Protein AF-A0A356TKV8-F1 (afdb_monomer_lite)

Foldseek 3Di:
DQPDQDDLVVLVVLVVVLVVVVVVVVVCVVPDPDCVVVVCVVVSVVVSVVSVVVSVVNQVCCCVPVVDNHPVVVVVQCVQCVPPVVSNVVVVVVVVCCVVPPVVVVVVVVVVVVVVVVVVPDD

Radius of gyration: 18.56 Å; chains: 1; bounding box: 37×34×57 Å

Sequence (123 aa):
MMIVPLPTWLLDVLIAANLSISLLLLLTALFVRRPLSFGAFPTILLVTTLFRLGLNVSSTRLILLQADAGTVIAAFGEFVVRGNYVVGAVIFVLLTVIQLVVIARGAERVAEVGARFTLDAMP

Structure (mmCIF, N/CA/C/O backbone):
data_AF-A0A356TKV8-F1
#
_entry.id   AF-A0A356TKV8-F1
#
loop_
_atom_site.group_PDB
_atom_site.id
_atom_site.type_symbol
_atom_site.label_atom_id
_atom_site.label_alt_id
_atom_site.label_comp_id
_atom_site.label_asym_id
_atom_site.label_entity_id
_atom_site.label_seq_id
_atom_site.pdbx_PDB_ins_code
_atom_site.Cartn_x
_atom_site.Cartn_y
_atom_site.Cartn_z
_atom_site.occupancy
_atom_site.B_iso_or_equiv
_atom_site.auth_seq_id
_atom_site.auth_comp_id
_atom_site.auth_asym_id
_atom_site.auth_atom_id
_atom_site.pdbx_PDB_model_num
ATOM 1 N N . MET A 1 1 ? 3.628 -17.644 0.968 1.00 51.50 1 MET A N 1
ATOM 2 C CA . MET A 1 1 ? 4.037 -17.704 -0.454 1.00 51.50 1 MET A CA 1
ATOM 3 C C . MET A 1 1 ? 5.542 -17.459 -0.582 1.00 51.50 1 MET A C 1
ATOM 5 O O . MET A 1 1 ? 5.970 -16.527 -1.238 1.00 51.50 1 MET A O 1
ATOM 9 N N . MET A 1 2 ? 6.359 -18.271 0.100 1.00 43.44 2 MET A N 1
ATOM 10 C CA . MET A 1 2 ? 7.82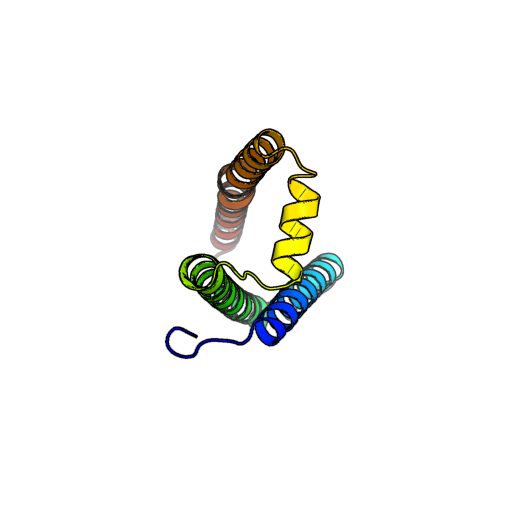1 -18.085 0.163 1.00 43.44 2 MET A CA 1
ATOM 11 C C . MET A 1 2 ? 8.585 -19.101 -0.708 1.00 43.44 2 MET A C 1
ATOM 13 O O . MET A 1 2 ? 9.787 -18.969 -0.890 1.00 43.44 2 MET A O 1
ATOM 17 N N . ILE A 1 3 ? 7.882 -20.108 -1.250 1.00 49.12 3 ILE A N 1
ATOM 18 C CA . ILE A 1 3 ? 8.465 -21.280 -1.933 1.00 49.12 3 ILE A CA 1
ATOM 19 C C . ILE A 1 3 ? 7.853 -21.513 -3.327 1.00 49.12 3 ILE A C 1
ATOM 21 O O . ILE A 1 3 ? 8.536 -22.013 -4.214 1.00 49.12 3 ILE A O 1
ATOM 25 N N . VAL A 1 4 ? 6.597 -21.114 -3.566 1.00 58.06 4 VAL A N 1
ATOM 26 C CA . VAL A 1 4 ? 5.923 -21.345 -4.855 1.00 58.06 4 VAL A CA 1
ATOM 27 C C . VAL A 1 4 ? 5.989 -20.071 -5.704 1.00 58.06 4 VAL A C 1
ATOM 29 O O . VAL A 1 4 ? 5.522 -19.032 -5.227 1.00 58.06 4 VAL A O 1
ATOM 32 N N . PRO A 1 5 ? 6.558 -20.110 -6.926 1.00 63.66 5 PRO A N 1
ATOM 33 C CA . PRO A 1 5 ? 6.474 -18.993 -7.857 1.00 63.66 5 PRO A CA 1
ATOM 34 C C . PRO A 1 5 ? 5.000 -18.748 -8.177 1.00 63.66 5 PRO A C 1
ATOM 36 O O . PRO A 1 5 ? 4.334 -19.591 -8.775 1.00 63.66 5 PRO A O 1
ATOM 39 N N . LEU A 1 6 ? 4.476 -17.612 -7.722 1.00 67.88 6 LEU A N 1
ATOM 40 C CA . LEU A 1 6 ? 3.147 -17.188 -8.125 1.00 67.88 6 LEU A CA 1
ATOM 41 C C . LEU A 1 6 ? 3.204 -16.709 -9.566 1.00 67.88 6 LEU A C 1
ATOM 43 O O . LEU A 1 6 ? 4.093 -15.922 -9.895 1.00 67.88 6 LEU A O 1
ATOM 47 N N . PRO A 1 7 ? 2.256 -17.131 -10.407 1.00 78.38 7 PRO A N 1
ATOM 48 C CA . PRO A 1 7 ? 2.122 -16.533 -11.714 1.00 78.38 7 PRO A CA 1
ATOM 49 C C . PRO A 1 7 ? 1.665 -15.075 -11.563 1.00 78.38 7 PRO A C 1
ATOM 51 O O . PRO A 1 7 ? 0.893 -14.733 -10.662 1.00 78.38 7 PRO A O 1
ATOM 54 N N . THR A 1 8 ? 2.137 -14.215 -12.458 1.00 80.00 8 THR A N 1
ATOM 55 C CA . THR A 1 8 ? 1.918 -12.760 -12.418 1.00 80.00 8 THR A CA 1
ATOM 56 C C . THR A 1 8 ? 0.440 -12.374 -12.481 1.00 80.00 8 THR A C 1
ATOM 58 O O . THR A 1 8 ? 0.013 -11.483 -11.751 1.00 80.00 8 THR A O 1
ATOM 61 N N . TRP A 1 9 ? -0.380 -13.126 -13.225 1.00 83.06 9 TRP A N 1
ATOM 62 C CA . TRP A 1 9 ? -1.836 -12.927 -13.265 1.00 83.06 9 TRP A CA 1
ATOM 63 C C . TRP A 1 9 ? -2.506 -13.111 -11.895 1.00 83.06 9 TRP A C 1
ATOM 65 O O . TRP A 1 9 ? -3.441 -12.390 -11.552 1.00 83.06 9 TRP A O 1
ATOM 75 N N . LEU A 1 10 ? -2.031 -14.067 -11.089 1.00 85.81 10 LEU A N 1
ATOM 76 C CA . LEU A 1 10 ? -2.600 -14.333 -9.771 1.00 85.81 10 LEU A CA 1
ATOM 77 C C . LEU A 1 10 ? -2.216 -13.218 -8.797 1.00 85.81 10 LEU A C 1
ATOM 79 O O . LEU A 1 10 ? -3.042 -12.803 -7.985 1.00 85.81 10 LEU A O 1
ATOM 83 N N . LEU A 1 11 ? -0.991 -12.698 -8.908 1.00 86.56 11 LEU A N 1
ATOM 84 C CA . LEU A 1 11 ? -0.541 -11.540 -8.142 1.00 86.56 11 LEU A CA 1
ATOM 85 C C . LEU A 1 11 ? -1.396 -10.302 -8.441 1.00 86.56 11 LEU A C 1
ATOM 87 O O . LEU A 1 11 ? -1.839 -9.647 -7.498 1.00 86.56 11 LEU A O 1
ATOM 91 N N . ASP A 1 12 ? -1.685 -10.021 -9.712 1.00 89.31 12 ASP A N 1
ATOM 92 C CA . ASP A 1 12 ? -2.539 -8.894 -10.110 1.00 89.31 12 ASP A CA 1
ATOM 93 C C . ASP A 1 12 ? -3.943 -9.000 -9.482 1.00 89.31 12 ASP A C 1
ATOM 95 O O . ASP A 1 12 ? -4.439 -8.041 -8.882 1.00 89.31 12 ASP A O 1
ATOM 99 N N . VAL A 1 13 ? -4.558 -10.190 -9.529 1.00 90.75 13 VAL A N 1
ATOM 100 C CA . VAL A 1 13 ? -5.866 -10.453 -8.899 1.00 90.75 13 VAL A CA 1
ATOM 101 C C . VAL A 1 13 ? -5.804 -10.265 -7.381 1.00 90.75 13 VAL A C 1
ATOM 103 O O . VAL A 1 13 ? -6.690 -9.643 -6.793 1.00 90.75 13 VAL A O 1
ATOM 106 N N . LEU A 1 14 ? -4.756 -10.772 -6.731 1.00 90.00 14 LEU A N 1
ATOM 107 C CA . LEU A 1 14 ? -4.581 -10.659 -5.284 1.00 90.00 14 LEU A CA 1
ATOM 108 C C . LEU A 1 14 ? -4.373 -9.203 -4.835 1.00 90.00 14 LEU A C 1
ATOM 110 O O . LEU A 1 14 ? -4.911 -8.802 -3.801 1.00 90.00 14 LEU A O 1
ATOM 114 N N . ILE A 1 15 ? -3.639 -8.396 -5.609 1.00 89.12 15 ILE A N 1
ATOM 115 C CA . ILE A 1 15 ? -3.479 -6.957 -5.356 1.00 89.12 15 ILE A CA 1
ATOM 116 C C . ILE A 1 15 ? -4.818 -6.229 -5.508 1.00 89.12 15 ILE A C 1
ATOM 118 O O . ILE A 1 15 ? -5.185 -5.440 -4.633 1.00 89.12 15 ILE A O 1
ATOM 122 N N . ALA A 1 16 ? -5.577 -6.516 -6.568 1.00 90.88 16 ALA A N 1
ATOM 123 C CA . ALA A 1 16 ? -6.896 -5.923 -6.778 1.00 90.88 16 ALA A CA 1
ATOM 124 C C . ALA A 1 16 ? -7.876 -6.291 -5.647 1.00 90.88 16 ALA A C 1
ATOM 126 O O . ALA A 1 16 ? -8.593 -5.427 -5.128 1.00 90.88 16 ALA A O 1
ATOM 127 N N . ALA A 1 17 ? -7.862 -7.550 -5.201 1.00 92.12 17 ALA A N 1
ATOM 128 C CA . ALA A 1 17 ? -8.646 -8.012 -4.060 1.00 92.12 17 ALA A CA 1
ATOM 129 C C . ALA A 1 17 ? -8.224 -7.309 -2.760 1.00 92.12 17 ALA A C 1
ATOM 131 O O . ALA A 1 17 ? -9.080 -6.842 -2.010 1.00 92.12 17 ALA A O 1
ATOM 132 N N . ASN A 1 18 ? -6.917 -7.158 -2.515 1.00 91.19 18 ASN A N 1
ATOM 133 C CA . ASN A 1 18 ? -6.401 -6.426 -1.359 1.00 91.19 18 ASN A CA 1
ATOM 134 C C . ASN A 1 18 ? -6.903 -4.973 -1.323 1.00 91.19 18 ASN A C 1
ATOM 136 O O . ASN A 1 18 ? -7.328 -4.484 -0.273 1.00 91.19 18 ASN A O 1
ATOM 140 N N . LEU A 1 19 ? -6.849 -4.279 -2.464 1.00 91.31 19 LEU A N 1
ATOM 141 C CA . LEU A 1 19 ? -7.318 -2.899 -2.585 1.00 91.31 19 LEU A CA 1
ATOM 142 C C . LEU A 1 19 ? -8.833 -2.804 -2.359 1.00 91.31 19 LEU A C 1
ATOM 144 O O . LEU A 1 19 ? -9.288 -1.939 -1.614 1.00 91.31 19 LEU A O 1
ATOM 148 N N . SER A 1 20 ? -9.595 -3.739 -2.928 1.00 91.94 20 SER A N 1
ATOM 149 C CA . SER A 1 20 ? -11.051 -3.822 -2.763 1.00 91.94 20 SER A CA 1
ATOM 150 C C . SER A 1 20 ? -11.444 -4.040 -1.300 1.00 91.94 20 SER A C 1
ATOM 152 O O . SER A 1 20 ? -12.288 -3.318 -0.777 1.00 91.94 20 SER A O 1
ATOM 154 N N . ILE A 1 21 ? -10.787 -4.974 -0.603 1.00 90.50 21 ILE A N 1
ATOM 155 C CA . ILE A 1 21 ? -11.014 -5.222 0.830 1.00 90.50 21 ILE A CA 1
ATOM 156 C C . ILE A 1 21 ? -10.642 -3.986 1.655 1.00 90.50 21 ILE A C 1
ATOM 158 O O . ILE A 1 21 ? -11.391 -3.599 2.547 1.00 90.50 21 ILE A O 1
ATOM 162 N N . SER A 1 22 ? -9.521 -3.330 1.342 1.00 88.25 22 SER A N 1
ATOM 163 C CA . SER A 1 22 ? -9.094 -2.110 2.044 1.00 88.25 22 SER A CA 1
ATOM 164 C C . SER A 1 22 ? -10.115 -0.975 1.893 1.00 88.25 22 SER A C 1
ATOM 166 O O . SER A 1 22 ? -10.433 -0.302 2.872 1.00 88.25 22 SER A O 1
ATOM 168 N N . LEU A 1 23 ? -10.674 -0.790 0.692 1.00 91.19 23 LEU A N 1
ATOM 169 C CA . LEU A 1 23 ? -11.742 0.179 0.434 1.00 91.19 23 LEU A CA 1
ATOM 170 C C . LEU A 1 23 ? -13.043 -0.196 1.148 1.00 91.19 23 LEU A C 1
ATOM 172 O O . LEU A 1 23 ? -13.676 0.668 1.747 1.00 91.19 23 LEU A O 1
ATOM 176 N N . LEU A 1 24 ? -13.426 -1.474 1.141 1.00 88.62 24 LEU A N 1
ATOM 177 C CA . LEU A 1 24 ? -14.593 -1.956 1.882 1.00 88.62 24 LEU A CA 1
ATOM 178 C C . LEU A 1 24 ? -14.449 -1.703 3.384 1.00 88.62 24 LEU A C 1
ATOM 180 O O . LEU A 1 24 ? -15.399 -1.244 4.014 1.00 88.62 24 LEU A O 1
ATOM 184 N N . LEU A 1 25 ? -13.268 -1.951 3.955 1.00 86.00 25 LEU A N 1
ATOM 185 C CA . LEU A 1 25 ? -12.986 -1.656 5.359 1.00 86.00 25 LEU A CA 1
ATOM 186 C C . LEU A 1 25 ? -13.052 -0.159 5.650 1.00 86.00 25 LEU A C 1
ATOM 188 O O . LEU A 1 25 ? -13.650 0.227 6.651 1.00 86.00 25 LEU A O 1
ATOM 192 N N . LEU A 1 26 ? -12.505 0.680 4.766 1.00 86.81 26 LEU A N 1
ATOM 193 C CA . LEU A 1 26 ? -12.589 2.135 4.886 1.00 86.81 26 LEU A CA 1
ATOM 194 C C . LEU A 1 26 ? -14.046 2.613 4.879 1.00 86.81 26 LEU A C 1
ATOM 196 O O . LEU A 1 26 ? -14.456 3.349 5.772 1.00 86.81 26 LEU A O 1
ATOM 200 N N . LEU A 1 27 ? -14.843 2.172 3.903 1.00 87.94 27 LEU A N 1
ATOM 201 C CA . LEU A 1 27 ? -16.260 2.524 3.811 1.00 87.94 27 LEU A CA 1
ATOM 202 C C . LEU A 1 27 ? -17.026 2.022 5.038 1.00 87.94 27 LEU A C 1
ATOM 204 O O . LEU A 1 27 ? -17.787 2.770 5.644 1.00 87.94 27 LEU A O 1
ATOM 208 N N . THR A 1 28 ? -16.778 0.784 5.460 1.00 83.88 28 THR A N 1
ATOM 209 C CA . THR A 1 28 ? -17.403 0.225 6.664 1.00 83.88 28 THR A CA 1
ATOM 210 C C . THR A 1 28 ? -17.058 1.060 7.898 1.00 83.88 28 THR A C 1
ATOM 212 O O . THR A 1 28 ? -17.949 1.372 8.681 1.00 83.88 28 THR A O 1
ATOM 215 N N . ALA A 1 29 ? -15.801 1.489 8.047 1.00 80.12 29 ALA A N 1
ATOM 216 C CA . ALA A 1 29 ? -15.365 2.339 9.153 1.00 80.12 29 ALA A CA 1
ATOM 217 C C . ALA A 1 29 ? -16.015 3.734 9.124 1.00 80.12 29 ALA A C 1
ATOM 219 O O . ALA A 1 29 ? -16.366 4.258 10.177 1.00 80.12 29 ALA A O 1
ATOM 220 N N . LEU A 1 30 ? -16.220 4.318 7.938 1.00 84.44 30 LEU A N 1
ATOM 221 C CA . LEU A 1 30 ? -16.851 5.634 7.777 1.00 84.44 30 LEU A CA 1
ATOM 222 C C . LEU A 1 30 ? -18.371 5.614 8.009 1.00 84.44 30 LEU A C 1
ATOM 224 O O . LEU A 1 30 ? -18.926 6.596 8.496 1.00 84.44 30 LEU A O 1
ATOM 228 N N . PHE A 1 31 ? -19.055 4.520 7.659 1.00 79.50 31 PHE A N 1
ATOM 229 C CA . PHE A 1 31 ? -20.520 4.421 7.721 1.00 79.50 31 PHE A CA 1
ATOM 230 C C . PHE A 1 31 ? -21.061 3.667 8.949 1.00 79.50 31 PHE A C 1
ATOM 232 O O . PHE A 1 31 ? -22.279 3.619 9.153 1.00 79.50 31 PHE A O 1
ATOM 239 N N . VAL A 1 32 ? -20.200 3.088 9.791 1.00 73.44 32 VAL A N 1
ATOM 240 C CA . VAL A 1 32 ? -20.618 2.384 11.013 1.00 73.44 32 VAL A CA 1
ATOM 241 C C . VAL A 1 32 ? -21.245 3.355 12.024 1.00 73.44 32 VAL A C 1
ATOM 243 O O . VAL A 1 32 ? -20.622 4.308 12.477 1.00 73.44 32 VAL A O 1
ATOM 246 N N . ARG A 1 33 ? -22.504 3.088 12.410 1.00 59.81 33 ARG A N 1
ATOM 247 C CA . ARG A 1 33 ? -23.263 3.867 13.414 1.00 59.81 33 ARG A CA 1
ATOM 248 C C . ARG A 1 33 ? -23.353 3.206 14.795 1.00 59.81 33 ARG A C 1
ATOM 250 O O . ARG A 1 33 ? -23.768 3.858 15.747 1.00 59.81 33 ARG A O 1
ATOM 257 N N . ARG A 1 34 ? -23.021 1.913 14.924 1.00 57.16 34 ARG A N 1
ATOM 258 C CA . ARG A 1 34 ? -23.031 1.173 16.202 1.00 57.16 34 ARG A CA 1
ATOM 259 C C . ARG A 1 34 ? -21.730 0.376 16.382 1.00 57.16 34 ARG A C 1
ATOM 261 O O . ARG A 1 34 ? -21.402 -0.402 15.491 1.00 57.16 34 ARG A O 1
ATOM 268 N N . PRO A 1 35 ? -21.046 0.475 17.537 1.00 54.69 35 PRO A N 1
ATOM 269 C CA . PRO A 1 35 ? -19.791 -0.232 17.824 1.00 54.69 35 PRO A CA 1
ATOM 270 C C . PRO A 1 35 ? -19.936 -1.746 18.118 1.00 54.69 35 PRO A C 1
ATOM 272 O O . PRO A 1 35 ? -18.982 -2.401 18.525 1.00 54.69 35 PRO A O 1
ATOM 275 N N . LEU A 1 36 ? -21.111 -2.349 17.899 1.00 51.81 36 LEU A N 1
ATOM 276 C CA . LEU A 1 36 ? -21.428 -3.733 18.304 1.00 51.81 36 LEU A CA 1
ATOM 277 C C . LEU A 1 36 ? -20.763 -4.846 17.452 1.00 51.81 36 LEU A C 1
ATOM 279 O O . LEU A 1 36 ? -21.044 -6.019 17.661 1.00 51.81 36 LEU A O 1
ATOM 283 N N . SER A 1 37 ? -19.851 -4.514 16.534 1.00 55.28 37 SER A N 1
ATOM 284 C CA . SER A 1 37 ? -19.029 -5.465 15.756 1.00 55.28 37 SER A CA 1
ATOM 285 C C . SER A 1 37 ? -17.518 -5.359 16.039 1.00 55.28 37 SER A C 1
ATOM 287 O O . SER A 1 37 ? -16.716 -6.048 15.404 1.00 55.28 37 SER A O 1
ATOM 289 N N . PHE A 1 38 ? -17.110 -4.529 17.010 1.00 57.41 38 PHE A N 1
ATOM 290 C CA . PHE A 1 38 ? -15.702 -4.222 17.306 1.00 57.41 38 PHE A CA 1
ATOM 291 C C . PHE A 1 38 ? -14.851 -5.430 17.728 1.00 57.41 38 PHE A C 1
ATOM 293 O O . PHE A 1 38 ? -13.636 -5.372 17.590 1.00 57.41 38 PHE A O 1
ATOM 300 N N . GLY A 1 39 ? -15.446 -6.543 18.174 1.00 64.94 39 GLY A N 1
ATOM 301 C CA . GLY A 1 39 ? -14.689 -7.750 18.533 1.00 64.94 39 GLY A CA 1
ATOM 302 C C . GLY A 1 39 ? -13.988 -8.427 17.346 1.00 64.94 39 GLY A C 1
ATOM 303 O O . GLY A 1 39 ? -12.886 -8.942 17.499 1.00 64.94 39 GLY A O 1
ATOM 304 N N . ALA A 1 40 ? -14.585 -8.389 16.148 1.00 74.62 40 ALA A N 1
ATOM 305 C CA . ALA A 1 40 ? -13.991 -8.990 14.947 1.00 74.62 40 ALA A CA 1
ATOM 306 C C . ALA A 1 40 ? -13.020 -8.044 14.220 1.00 74.62 40 ALA A C 1
ATOM 308 O O . ALA A 1 40 ? -12.215 -8.485 13.400 1.00 74.62 40 ALA A O 1
ATOM 309 N N . PHE A 1 41 ? -13.082 -6.741 14.511 1.00 76.56 41 PHE A N 1
ATOM 310 C CA . PHE A 1 41 ? -12.310 -5.719 13.809 1.00 76.56 41 PHE A CA 1
ATOM 311 C C . PHE A 1 41 ? -10.784 -5.900 13.962 1.00 76.56 41 PHE A C 1
ATOM 313 O O . PHE A 1 41 ? -10.104 -5.927 12.933 1.00 76.56 41 PHE A O 1
ATOM 320 N N . PRO A 1 42 ? -10.225 -6.140 15.170 1.00 80.56 42 PRO A N 1
ATOM 321 C CA . PRO A 1 42 ? -8.802 -6.440 15.335 1.00 80.56 42 PRO A CA 1
ATOM 322 C C . PRO A 1 42 ? -8.353 -7.673 14.546 1.00 80.56 42 PRO A C 1
ATOM 324 O O . PRO A 1 42 ? -7.300 -7.653 13.914 1.00 80.56 42 PRO A O 1
ATOM 327 N N . THR A 1 43 ? -9.160 -8.736 14.531 1.00 85.50 43 THR A N 1
ATOM 328 C CA . THR A 1 43 ? -8.845 -9.971 13.800 1.00 85.50 43 THR A CA 1
ATOM 329 C C . THR A 1 43 ? -8.838 -9.745 12.290 1.00 85.50 43 THR A C 1
ATOM 331 O O . THR A 1 43 ? -7.916 -10.189 11.609 1.00 85.50 43 THR A O 1
ATOM 334 N N . ILE A 1 44 ? -9.821 -9.014 11.756 1.00 85.44 44 ILE A N 1
ATOM 335 C CA . ILE A 1 44 ? -9.881 -8.674 10.327 1.00 85.44 44 ILE A CA 1
ATOM 336 C C . ILE A 1 44 ? -8.689 -7.792 9.935 1.00 85.44 44 ILE A C 1
ATOM 338 O O . ILE A 1 44 ? -8.056 -8.032 8.904 1.00 85.44 44 ILE A O 1
ATOM 342 N N . LEU A 1 45 ? -8.329 -6.811 10.767 1.00 83.88 45 LEU A N 1
ATOM 343 C CA . LEU A 1 45 ? -7.138 -5.988 10.553 1.00 83.88 45 LEU A CA 1
ATOM 344 C C . LEU A 1 45 ? -5.844 -6.810 10.591 1.00 83.88 45 LEU A C 1
ATOM 346 O O . LEU A 1 45 ? -4.969 -6.603 9.750 1.00 83.88 45 LEU A O 1
ATOM 350 N N . LEU A 1 46 ? -5.722 -7.772 11.508 1.00 87.50 46 LEU A N 1
ATOM 351 C CA . LEU A 1 46 ? -4.561 -8.660 11.580 1.00 87.50 46 LEU A CA 1
ATOM 352 C C . LEU A 1 46 ? -4.434 -9.514 10.311 1.00 87.50 46 LEU A C 1
ATOM 354 O O . LEU A 1 46 ? -3.374 -9.541 9.686 1.00 87.50 46 LEU A O 1
ATOM 358 N N . VAL A 1 47 ? -5.521 -10.170 9.893 1.00 90.31 47 VAL A N 1
ATOM 359 C CA . VAL A 1 47 ? -5.540 -11.026 8.696 1.00 90.31 47 VAL A CA 1
ATOM 360 C C . VAL A 1 47 ? -5.236 -10.218 7.434 1.00 90.31 47 VAL A C 1
ATOM 362 O O . VAL A 1 47 ? -4.404 -10.631 6.627 1.00 90.31 47 VAL A O 1
ATOM 365 N N . THR A 1 48 ? -5.850 -9.045 7.271 1.00 88.69 48 THR A N 1
ATOM 366 C CA . THR A 1 48 ? -5.579 -8.169 6.119 1.00 88.69 48 THR A CA 1
ATOM 367 C C . THR A 1 48 ? -4.154 -7.626 6.126 1.00 88.69 48 THR A C 1
ATOM 369 O O . THR A 1 48 ? -3.529 -7.546 5.072 1.00 88.69 48 THR A O 1
ATOM 372 N N . THR A 1 49 ? -3.583 -7.330 7.295 1.00 90.19 49 THR A N 1
ATOM 373 C CA . THR A 1 49 ? -2.175 -6.922 7.412 1.00 90.19 49 THR A CA 1
ATOM 374 C C . THR A 1 49 ? -1.224 -8.053 7.019 1.00 90.19 49 THR A C 1
ATOM 376 O O . THR A 1 49 ? -0.292 -7.824 6.247 1.00 90.19 49 THR A O 1
ATOM 379 N N . LEU A 1 50 ? -1.473 -9.284 7.477 1.00 91.12 50 LEU A N 1
ATOM 380 C CA . LEU A 1 50 ? -0.684 -10.457 7.081 1.00 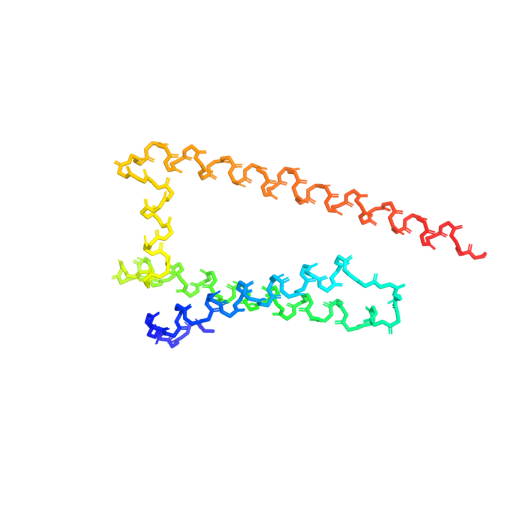91.12 50 LEU A CA 1
ATOM 381 C C . LEU A 1 50 ? -0.789 -10.734 5.579 1.00 91.12 50 LEU A C 1
ATOM 383 O O . LEU A 1 50 ? 0.218 -11.016 4.928 1.00 91.12 50 LEU A O 1
ATOM 387 N N . PHE A 1 51 ? -1.990 -10.605 5.016 1.00 91.12 51 PHE A N 1
ATOM 388 C CA . PHE A 1 51 ? -2.212 -10.724 3.580 1.00 91.12 51 PHE A CA 1
ATOM 389 C C . PHE A 1 51 ? -1.407 -9.677 2.801 1.00 91.12 51 PHE A C 1
ATOM 391 O O . PHE A 1 51 ? -0.643 -10.036 1.903 1.00 91.12 51 PHE A O 1
ATOM 398 N N . ARG A 1 52 ? -1.475 -8.400 3.210 1.00 89.94 52 ARG A N 1
ATOM 399 C CA . ARG A 1 52 ? -0.655 -7.318 2.640 1.00 89.94 52 ARG A CA 1
ATOM 400 C C . ARG A 1 52 ? 0.831 -7.645 2.701 1.00 89.94 52 ARG A C 1
ATOM 402 O O . ARG A 1 52 ? 1.529 -7.457 1.707 1.00 89.94 52 ARG A O 1
ATOM 409 N N . LEU A 1 53 ? 1.325 -8.133 3.837 1.00 91.12 53 LEU A N 1
ATOM 410 C CA . LEU A 1 53 ? 2.736 -8.481 3.999 1.00 91.12 53 LEU A CA 1
ATOM 411 C C . LEU A 1 53 ? 3.146 -9.600 3.029 1.00 91.12 53 LEU A C 1
ATOM 413 O O . LEU A 1 53 ? 4.159 -9.475 2.343 1.00 91.12 53 LEU A O 1
ATOM 417 N N . GLY A 1 54 ? 2.319 -10.639 2.889 1.00 89.88 54 GLY A N 1
ATOM 418 C CA . GLY A 1 54 ? 2.538 -11.718 1.925 1.00 89.88 54 GLY A CA 1
ATOM 419 C C . GLY A 1 54 ? 2.597 -11.239 0.471 1.00 89.88 54 GLY A C 1
ATOM 420 O O . GLY A 1 54 ? 3.461 -11.694 -0.284 1.00 89.88 54 GLY A O 1
ATOM 421 N N . LEU A 1 55 ? 1.732 -10.296 0.085 1.00 89.88 55 LEU A N 1
ATOM 422 C CA . LEU A 1 55 ? 1.745 -9.709 -1.257 1.00 89.88 55 LEU A CA 1
ATOM 423 C C . LEU A 1 55 ? 2.989 -8.862 -1.515 1.00 89.88 55 LEU A C 1
ATOM 425 O O . LEU A 1 55 ? 3.598 -9.029 -2.564 1.00 89.88 55 LEU A O 1
ATOM 429 N N . ASN A 1 56 ? 3.410 -8.029 -0.558 1.00 89.81 56 ASN A N 1
ATOM 430 C CA . ASN A 1 56 ? 4.616 -7.203 -0.696 1.00 89.81 56 ASN A CA 1
ATOM 431 C C . ASN A 1 56 ? 5.889 -8.050 -0.833 1.00 89.81 56 ASN A C 1
ATOM 433 O O . ASN A 1 56 ? 6.753 -7.750 -1.655 1.00 89.81 56 ASN A O 1
ATOM 437 N N . VAL A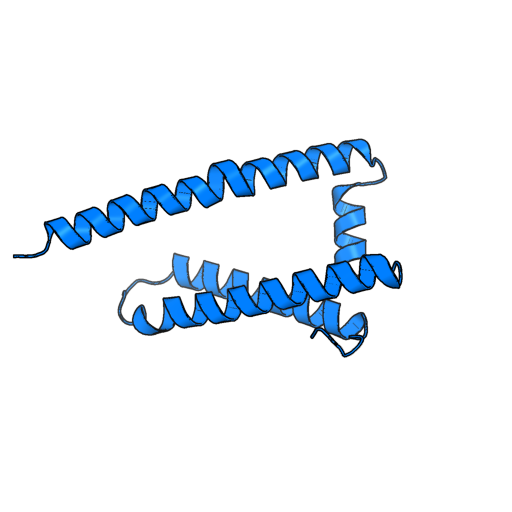 1 57 ? 6.006 -9.133 -0.059 1.00 89.50 57 VAL A N 1
ATOM 438 C CA . VAL A 1 57 ? 7.142 -10.061 -0.179 1.00 89.50 57 VAL A CA 1
ATOM 439 C C . VAL A 1 57 ? 7.118 -10.770 -1.537 1.00 89.50 57 VAL A C 1
ATOM 441 O O . VAL A 1 57 ? 8.154 -10.887 -2.191 1.00 89.50 57 VAL A O 1
ATOM 444 N N . SER A 1 58 ? 5.939 -11.211 -1.987 1.00 88.12 58 SER A N 1
ATOM 445 C CA . SER A 1 58 ? 5.790 -11.921 -3.264 1.00 88.12 58 SER A CA 1
ATOM 446 C C . SER A 1 58 ? 6.073 -11.018 -4.468 1.00 88.12 58 SER A C 1
ATOM 448 O O . SER A 1 58 ? 6.805 -11.431 -5.367 1.00 88.12 58 SER A O 1
ATOM 450 N N . SER A 1 59 ? 5.554 -9.786 -4.470 1.00 87.88 59 SER A N 1
ATOM 451 C CA . SER A 1 59 ? 5.798 -8.809 -5.536 1.00 87.88 59 SER A CA 1
ATOM 452 C C . SER A 1 59 ? 7.264 -8.408 -5.600 1.00 87.88 59 SER A C 1
ATOM 454 O O . SER A 1 59 ? 7.863 -8.488 -6.666 1.00 87.88 59 SER A O 1
ATOM 456 N N . THR A 1 60 ? 7.880 -8.077 -4.461 1.00 88.56 60 THR A N 1
ATOM 457 C CA . THR A 1 60 ? 9.305 -7.714 -4.404 1.00 88.56 60 THR A CA 1
ATOM 458 C C . THR A 1 60 ? 10.182 -8.844 -4.935 1.00 88.56 60 THR A C 1
ATOM 460 O O . THR A 1 60 ? 11.097 -8.605 -5.717 1.00 88.56 60 THR A O 1
ATOM 463 N N . ARG A 1 61 ? 9.883 -10.100 -4.579 1.00 86.12 61 ARG A N 1
ATOM 464 C CA . ARG A 1 61 ? 10.616 -11.257 -5.101 1.00 86.12 61 ARG A CA 1
ATOM 465 C C . ARG A 1 61 ? 10.477 -11.397 -6.620 1.00 86.12 61 ARG A C 1
ATOM 467 O O . ARG A 1 61 ? 11.477 -11.664 -7.276 1.00 86.12 61 ARG A O 1
ATOM 474 N N . LEU A 1 62 ? 9.270 -11.264 -7.171 1.00 84.75 62 LEU A N 1
ATOM 475 C CA . LEU A 1 62 ? 9.050 -11.367 -8.620 1.00 84.75 62 LEU A CA 1
ATOM 476 C C . LEU A 1 62 ? 9.752 -10.235 -9.382 1.00 84.75 62 LEU A C 1
ATOM 478 O O . LEU A 1 62 ? 10.465 -10.510 -10.345 1.00 84.75 62 LEU A O 1
ATOM 482 N N . ILE A 1 63 ? 9.680 -9.007 -8.862 1.00 86.56 63 ILE A N 1
ATOM 483 C CA . ILE A 1 63 ? 10.410 -7.849 -9.393 1.00 86.56 63 ILE A CA 1
ATOM 484 C C . ILE A 1 63 ? 11.919 -8.127 -9.427 1.00 86.56 63 ILE A C 1
ATOM 486 O O . ILE A 1 63 ? 12.558 -7.917 -10.453 1.00 86.56 63 ILE A O 1
ATOM 490 N N . LEU A 1 64 ? 12.495 -8.622 -8.327 1.00 87.06 64 LEU A N 1
ATOM 491 C CA . LEU A 1 64 ? 13.943 -8.827 -8.220 1.00 87.06 64 LEU A CA 1
ATOM 492 C C . LEU A 1 64 ? 14.459 -10.056 -8.986 1.00 87.06 64 LEU A C 1
ATOM 494 O O . LEU A 1 64 ? 15.598 -10.040 -9.440 1.00 87.06 64 LEU A O 1
ATOM 498 N N . LEU A 1 65 ? 13.667 -11.128 -9.108 1.00 85.19 65 LEU A N 1
ATOM 499 C CA . LEU A 1 65 ? 14.111 -12.383 -9.736 1.00 85.19 65 LEU A CA 1
ATOM 500 C C . LEU A 1 65 ? 13.749 -12.504 -11.215 1.00 85.19 65 LEU A C 1
ATOM 502 O O . LEU A 1 65 ? 14.459 -13.183 -11.951 1.00 85.19 65 LEU A O 1
ATOM 506 N N . GLN A 1 66 ? 12.622 -11.931 -11.632 1.00 81.69 66 GLN A N 1
ATOM 507 C CA . GLN A 1 66 ? 12.071 -12.120 -12.978 1.00 81.69 66 GLN A CA 1
ATOM 508 C C . GLN A 1 66 ? 11.965 -10.806 -13.756 1.00 81.69 66 GLN A C 1
ATOM 510 O O . GLN A 1 66 ? 11.637 -10.846 -14.936 1.00 81.69 66 GLN A O 1
ATOM 515 N N . ALA A 1 67 ? 12.240 -9.659 -13.116 1.00 81.00 67 ALA A N 1
ATOM 516 C CA . ALA A 1 67 ? 11.997 -8.321 -13.665 1.00 81.00 67 ALA A CA 1
ATOM 517 C C . ALA A 1 67 ? 10.546 -8.104 -14.143 1.00 81.00 67 ALA A C 1
ATOM 519 O O . ALA A 1 67 ? 10.266 -7.165 -14.884 1.00 81.00 67 ALA A O 1
ATOM 520 N N . ASP A 1 68 ? 9.623 -8.951 -13.682 1.00 80.88 68 ASP A N 1
ATOM 521 C CA . ASP A 1 68 ? 8.203 -8.904 -14.001 1.00 80.88 68 ASP A CA 1
ATOM 522 C C . ASP A 1 68 ? 7.419 -8.726 -12.700 1.00 80.88 68 ASP A C 1
ATOM 524 O O . ASP A 1 68 ? 7.454 -9.561 -11.794 1.00 80.88 68 ASP A O 1
ATOM 528 N N . ALA A 1 69 ? 6.754 -7.581 -12.593 1.00 76.25 69 ALA A N 1
ATOM 529 C CA . ALA A 1 69 ? 6.012 -7.165 -11.412 1.00 76.25 69 ALA A CA 1
ATOM 530 C C . ALA A 1 69 ? 4.511 -7.488 -11.502 1.00 76.25 69 ALA A C 1
ATOM 532 O O . ALA A 1 69 ? 3.776 -7.208 -10.554 1.00 76.25 69 ALA A O 1
ATOM 533 N N . GLY A 1 70 ? 4.044 -8.039 -12.626 1.00 84.62 70 GLY A N 1
ATOM 534 C CA . GLY A 1 70 ? 2.629 -8.050 -12.979 1.00 84.62 70 GLY A CA 1
ATOM 535 C C . GLY A 1 70 ? 2.160 -6.730 -13.598 1.00 84.62 70 GLY A C 1
ATOM 536 O O . GLY A 1 70 ? 2.818 -5.685 -13.522 1.00 84.62 70 GLY A O 1
ATOM 537 N N . THR A 1 71 ? 0.988 -6.783 -14.223 1.00 87.69 71 THR A N 1
ATOM 538 C CA . THR A 1 71 ? 0.421 -5.691 -15.023 1.00 87.69 71 THR A CA 1
ATOM 539 C C . THR A 1 71 ? 0.018 -4.514 -14.146 1.00 87.69 71 THR A C 1
ATOM 541 O O . THR A 1 71 ? 0.210 -3.360 -14.525 1.00 87.69 71 THR A O 1
ATOM 544 N N . VAL A 1 72 ? -0.523 -4.787 -12.953 1.00 88.44 72 VAL A N 1
ATOM 545 C CA . VAL A 1 72 ? -1.020 -3.740 -12.050 1.00 88.44 72 VAL A CA 1
ATOM 546 C C . VAL A 1 72 ? 0.138 -2.895 -11.526 1.00 88.44 72 VAL A C 1
ATOM 548 O O . VAL A 1 72 ? 0.048 -1.668 -11.525 1.00 88.44 72 VAL A O 1
ATOM 551 N N . ILE A 1 73 ? 1.238 -3.532 -11.111 1.00 87.94 73 ILE A N 1
ATOM 552 C CA . ILE A 1 73 ? 2.412 -2.816 -10.598 1.00 87.94 73 ILE A CA 1
ATOM 553 C C . ILE A 1 73 ? 3.105 -2.045 -11.724 1.00 87.94 73 ILE A C 1
ATOM 555 O O . ILE A 1 73 ? 3.471 -0.888 -11.516 1.00 87.94 73 ILE A O 1
ATOM 559 N N . ALA A 1 74 ? 3.240 -2.639 -12.915 1.00 88.12 74 ALA A N 1
ATOM 560 C CA . ALA A 1 74 ? 3.818 -1.962 -14.074 1.00 88.12 74 ALA A CA 1
ATOM 561 C C . ALA A 1 74 ? 3.014 -0.708 -14.463 1.00 88.12 74 ALA A C 1
ATOM 563 O O . ALA A 1 74 ? 3.586 0.376 -14.581 1.00 88.12 74 ALA A O 1
ATOM 564 N N . ALA A 1 75 ? 1.684 -0.826 -14.553 1.00 89.44 75 ALA A N 1
ATOM 565 C CA . ALA A 1 75 ? 0.799 0.295 -14.860 1.00 89.44 75 ALA A CA 1
ATOM 566 C C . ALA A 1 75 ? 0.865 1.404 -13.794 1.00 89.44 75 ALA A C 1
ATOM 568 O O . ALA A 1 75 ? 0.915 2.588 -14.128 1.00 89.44 75 ALA A O 1
ATOM 569 N N . PHE A 1 76 ? 0.914 1.043 -12.505 1.00 88.00 76 PHE A N 1
ATOM 570 C CA . PHE A 1 76 ? 1.098 2.017 -11.424 1.00 88.00 76 PHE A CA 1
ATOM 571 C C . PHE A 1 76 ? 2.460 2.716 -11.499 1.00 88.00 76 PHE A C 1
ATOM 573 O O . PHE A 1 76 ? 2.535 3.928 -11.302 1.00 88.00 76 PHE A O 1
ATOM 580 N N . GLY A 1 77 ? 3.530 1.974 -11.790 1.00 87.38 77 GLY A N 1
ATOM 581 C CA . GLY A 1 77 ? 4.873 2.528 -11.948 1.00 87.38 77 GLY A CA 1
ATOM 582 C C . GLY A 1 77 ? 4.939 3.544 -13.087 1.00 87.38 77 GLY A C 1
ATOM 583 O O . GLY A 1 77 ? 5.408 4.664 -12.889 1.00 87.38 77 GLY A O 1
ATOM 584 N N . GLU A 1 78 ? 4.398 3.196 -14.254 1.00 88.81 78 GLU A N 1
ATOM 585 C CA . GLU A 1 78 ? 4.329 4.102 -15.403 1.00 88.81 78 GLU A CA 1
ATOM 586 C C . GLU A 1 78 ? 3.481 5.346 -15.099 1.00 88.81 78 GLU A C 1
ATOM 588 O O . GLU A 1 78 ? 3.893 6.469 -15.399 1.00 88.81 78 GLU A O 1
ATOM 593 N N . PHE A 1 79 ? 2.344 5.173 -14.417 1.00 88.44 79 PHE A N 1
ATOM 594 C CA . PHE A 1 79 ? 1.475 6.275 -14.005 1.00 88.44 79 PHE A CA 1
ATOM 595 C C . PHE A 1 79 ? 2.165 7.266 -13.053 1.00 88.44 79 PHE A C 1
ATOM 597 O O . PHE A 1 79 ? 1.986 8.480 -13.186 1.00 88.44 79 PHE A O 1
ATOM 604 N N . VAL A 1 80 ? 2.949 6.761 -12.095 1.00 88.00 80 VAL A N 1
ATOM 605 C CA . VAL A 1 80 ? 3.661 7.584 -11.103 1.00 88.00 80 VAL A CA 1
ATOM 606 C C . VAL A 1 80 ? 4.854 8.303 -11.731 1.00 88.00 80 VAL A C 1
ATOM 608 O O . VAL A 1 80 ? 5.088 9.475 -11.442 1.00 88.00 80 VAL A O 1
ATOM 611 N N . VAL A 1 81 ? 5.611 7.614 -12.584 1.00 89.00 81 VAL A N 1
ATOM 612 C CA . VAL A 1 81 ? 6.870 8.131 -13.133 1.00 89.00 81 VAL A CA 1
ATOM 613 C C . VAL A 1 81 ? 6.636 8.998 -14.378 1.00 89.00 81 VAL A C 1
ATOM 615 O O . VAL A 1 81 ? 7.399 9.934 -14.603 1.00 89.00 81 VAL A O 1
ATOM 618 N N . ARG A 1 82 ? 5.603 8.722 -15.193 1.00 83.81 82 ARG A N 1
ATOM 619 C CA . ARG A 1 82 ? 5.312 9.374 -16.494 1.00 83.81 82 ARG A CA 1
ATOM 620 C C . ARG A 1 82 ? 6.561 9.682 -17.337 1.00 83.81 82 ARG A C 1
ATOM 622 O O . ARG A 1 82 ? 6.694 10.767 -17.897 1.00 83.81 82 ARG A O 1
ATOM 629 N N . GLY A 1 83 ? 7.510 8.749 -17.384 1.00 83.06 83 GLY A N 1
ATOM 630 C CA . GLY A 1 83 ? 8.759 8.896 -18.140 1.00 83.06 83 GLY A CA 1
ATOM 631 C C . GLY A 1 83 ? 9.868 9.723 -17.469 1.00 83.06 83 GLY A C 1
ATOM 632 O O . GLY A 1 83 ? 10.954 9.818 -18.034 1.00 83.06 83 GLY A O 1
ATOM 633 N N . ASN A 1 84 ? 9.660 10.279 -16.268 1.00 92.00 84 ASN A N 1
ATOM 634 C CA . ASN A 1 84 ? 10.697 10.975 -15.501 1.00 92.00 84 ASN A CA 1
ATOM 635 C C . ASN A 1 84 ? 10.973 10.297 -14.148 1.00 92.00 84 ASN A C 1
ATOM 637 O O . ASN A 1 84 ? 10.290 10.535 -13.148 1.00 92.00 84 ASN A O 1
ATOM 641 N N . TYR A 1 85 ? 12.047 9.506 -14.095 1.00 89.69 85 TYR A N 1
ATOM 642 C CA . TYR A 1 85 ? 12.486 8.806 -12.883 1.00 89.69 85 TYR A CA 1
ATOM 643 C C . TYR A 1 85 ? 12.773 9.734 -11.692 1.00 89.69 85 TYR A C 1
ATOM 645 O O . TYR A 1 85 ? 12.579 9.320 -10.551 1.00 89.69 85 TYR A O 1
ATOM 653 N N . VAL A 1 86 ? 13.165 10.995 -11.925 1.00 94.19 86 VAL A N 1
ATOM 654 C CA . VAL A 1 86 ? 13.370 11.983 -10.851 1.00 94.19 86 VAL A CA 1
ATOM 655 C C . VAL A 1 86 ? 12.042 12.323 -10.178 1.00 94.19 86 VAL A C 1
ATOM 657 O O . VAL A 1 86 ? 11.966 12.340 -8.952 1.00 94.19 86 VAL A O 1
ATOM 660 N N . VAL A 1 87 ? 10.976 12.526 -10.958 1.00 92.50 87 VAL A N 1
ATOM 661 C CA . VAL A 1 87 ? 9.623 12.755 -10.420 1.00 92.50 87 VAL A CA 1
ATOM 662 C C . VAL A 1 87 ? 9.165 11.542 -9.612 1.00 92.50 87 VAL A C 1
ATOM 664 O O . VAL A 1 87 ? 8.681 11.699 -8.492 1.00 92.50 87 VAL A O 1
ATOM 667 N N . GLY A 1 88 ? 9.404 10.335 -10.131 1.00 91.25 88 GLY A N 1
ATOM 668 C CA . GLY A 1 88 ? 9.129 9.090 -9.413 1.00 91.25 88 GLY A CA 1
ATOM 669 C C . GLY A 1 88 ? 9.842 9.005 -8.061 1.00 91.25 88 GLY A C 1
ATOM 670 O O . GLY A 1 88 ? 9.211 8.700 -7.050 1.00 91.25 88 GL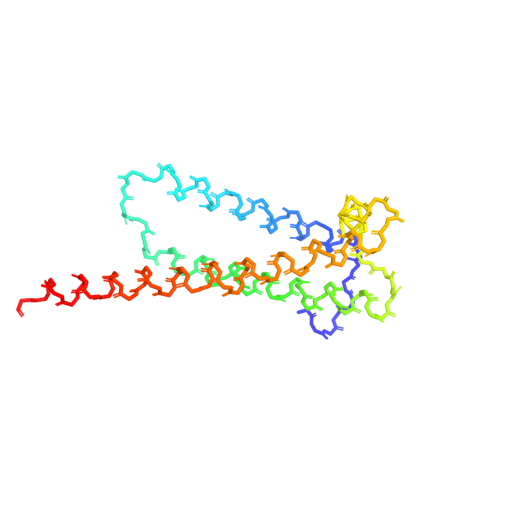Y A O 1
ATOM 671 N N . ALA A 1 89 ? 11.135 9.335 -8.018 1.00 93.44 89 ALA A N 1
ATOM 672 C CA . ALA A 1 89 ? 11.920 9.340 -6.785 1.00 93.44 89 ALA A CA 1
ATOM 673 C C . ALA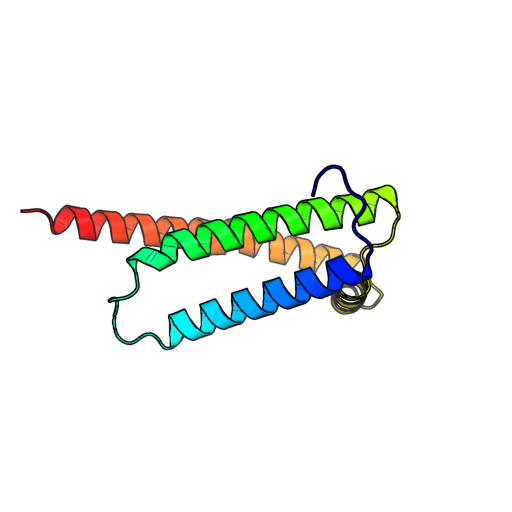 A 1 89 ? 11.404 10.370 -5.766 1.00 93.44 89 ALA A C 1
ATOM 675 O O . ALA A 1 89 ? 11.282 10.058 -4.581 1.00 93.44 89 ALA A O 1
ATOM 676 N N . VAL A 1 90 ? 11.039 11.575 -6.218 1.00 95.25 90 VAL A N 1
ATOM 677 C CA . VAL A 1 90 ? 10.449 12.613 -5.355 1.00 95.25 90 VAL A CA 1
ATOM 678 C C . VAL A 1 90 ? 9.127 12.135 -4.751 1.00 95.25 90 VAL A C 1
ATOM 680 O O . VAL A 1 90 ? 8.929 12.252 -3.541 1.00 95.25 90 VAL A O 1
ATOM 683 N N . ILE A 1 91 ? 8.241 11.545 -5.561 1.00 93.56 91 ILE A N 1
ATOM 684 C CA . ILE A 1 91 ? 6.965 10.993 -5.083 1.00 93.56 91 ILE A CA 1
ATOM 685 C C . ILE A 1 91 ? 7.208 9.850 -4.092 1.00 93.56 91 ILE A C 1
ATOM 687 O O . ILE A 1 91 ? 6.563 9.807 -3.047 1.00 93.56 91 ILE A O 1
ATOM 691 N N . PHE A 1 92 ? 8.154 8.949 -4.371 1.00 92.75 92 PHE A N 1
ATOM 692 C CA . PHE A 1 92 ? 8.498 7.847 -3.472 1.00 92.75 92 PHE A CA 1
ATOM 693 C C . PHE A 1 92 ? 8.954 8.341 -2.092 1.00 92.75 92 PHE A C 1
ATOM 695 O O . PHE A 1 92 ? 8.470 7.851 -1.067 1.00 92.75 92 PHE A O 1
ATOM 702 N N . VAL A 1 93 ? 9.842 9.340 -2.048 1.00 95.81 93 VAL A N 1
ATOM 703 C CA . VAL A 1 93 ? 10.294 9.951 -0.788 1.00 95.81 93 VAL A CA 1
ATOM 704 C C . VAL A 1 93 ? 9.122 10.605 -0.059 1.00 95.81 93 VAL A C 1
ATOM 706 O O . VAL A 1 93 ? 8.951 10.384 1.139 1.00 95.81 93 VAL A O 1
ATOM 709 N N . LEU A 1 94 ? 8.275 11.350 -0.771 1.00 95.12 94 LEU A N 1
ATOM 710 C CA . LEU A 1 94 ? 7.103 12.005 -0.194 1.00 95.12 94 LEU A CA 1
ATOM 711 C C . LEU A 1 94 ? 6.135 10.989 0.429 1.00 95.12 94 LEU A C 1
ATOM 713 O O . LEU A 1 94 ? 5.741 11.146 1.585 1.00 95.12 94 LEU A O 1
ATOM 717 N N . LEU A 1 95 ? 5.803 9.915 -0.293 1.00 94.12 95 LEU A N 1
ATOM 718 C CA . LEU A 1 95 ? 4.948 8.841 0.217 1.00 94.12 95 LEU A CA 1
ATOM 719 C C . LEU A 1 95 ? 5.573 8.149 1.432 1.00 94.12 95 LEU A C 1
ATOM 721 O O . LEU A 1 95 ? 4.877 7.901 2.415 1.00 94.12 95 LEU A O 1
ATOM 725 N N . THR A 1 96 ? 6.882 7.890 1.405 1.00 94.31 96 THR A N 1
ATOM 726 C CA . THR A 1 96 ? 7.608 7.272 2.525 1.00 94.31 96 THR A CA 1
ATOM 727 C C . THR A 1 96 ? 7.559 8.149 3.779 1.00 94.31 96 THR A C 1
ATOM 729 O O . THR A 1 96 ? 7.266 7.659 4.872 1.00 94.31 96 THR A O 1
ATOM 732 N N . VAL A 1 97 ? 7.784 9.459 3.630 1.00 96.12 97 VAL A N 1
ATOM 733 C CA . VAL A 1 97 ? 7.715 10.423 4.738 1.00 96.12 97 VAL A CA 1
ATOM 734 C C . VAL A 1 97 ? 6.299 10.507 5.299 1.00 96.12 97 VAL A C 1
ATOM 736 O O . VAL A 1 97 ? 6.127 10.417 6.513 1.00 96.12 97 VAL A O 1
ATOM 739 N N . ILE A 1 98 ? 5.275 10.616 4.448 1.00 96.50 98 ILE A N 1
ATOM 740 C CA . ILE A 1 98 ? 3.874 10.616 4.896 1.00 96.50 98 ILE A CA 1
ATOM 741 C 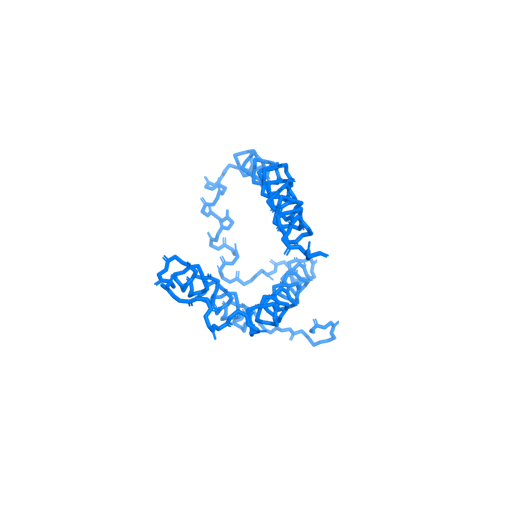C . ILE A 1 98 ? 3.559 9.323 5.655 1.00 96.50 98 ILE A C 1
ATOM 743 O O . ILE A 1 98 ? 2.972 9.365 6.738 1.00 96.50 98 ILE A O 1
ATOM 747 N N . GLN A 1 99 ? 3.984 8.174 5.131 1.00 92.88 99 GLN A N 1
ATOM 748 C CA . GLN A 1 99 ? 3.665 6.880 5.719 1.00 92.88 99 GLN A CA 1
ATOM 749 C C . GLN A 1 99 ? 4.292 6.689 7.108 1.00 92.88 99 GLN A C 1
ATOM 751 O O . GLN A 1 99 ? 3.608 6.202 8.012 1.00 92.88 99 GLN A O 1
ATOM 756 N N . LEU A 1 100 ? 5.557 7.081 7.292 1.00 93.31 100 LEU A N 1
ATOM 757 C CA . LEU A 1 100 ? 6.282 6.902 8.554 1.00 93.31 100 LEU A CA 1
ATOM 758 C C . LEU A 1 100 ? 6.040 8.036 9.556 1.00 93.31 100 LEU A C 1
ATOM 760 O O . LEU A 1 100 ? 5.852 7.783 10.743 1.00 93.31 100 LEU A O 1
ATOM 764 N N . VAL A 1 101 ? 6.067 9.292 9.110 1.00 93.19 101 VAL A N 1
ATOM 765 C CA . VAL A 1 101 ? 6.009 10.448 10.016 1.00 93.19 101 VAL A CA 1
ATOM 766 C C . VAL A 1 101 ? 4.576 10.829 10.340 1.00 93.19 101 VAL A C 1
ATOM 768 O O . VAL A 1 101 ? 4.284 11.129 11.492 1.00 93.19 101 VAL A O 1
ATOM 771 N N . VAL A 1 102 ? 3.680 10.828 9.354 1.00 94.50 102 VAL A N 1
ATOM 772 C CA . VAL A 1 102 ? 2.313 11.325 9.550 1.00 94.50 102 VAL A CA 1
ATOM 773 C C . VAL A 1 102 ? 1.395 10.196 9.992 1.00 94.50 102 VAL A C 1
ATOM 775 O O . VAL A 1 102 ? 0.777 10.287 11.049 1.00 94.50 102 VAL A O 1
ATOM 778 N N . ILE A 1 103 ? 1.324 9.114 9.216 1.00 92.25 103 ILE A N 1
ATOM 779 C CA . ILE A 1 103 ? 0.347 8.048 9.465 1.00 92.25 103 ILE A CA 1
ATOM 780 C C . ILE A 1 103 ? 0.739 7.225 10.696 1.00 92.25 103 ILE A C 1
ATOM 782 O O . ILE A 1 103 ? -0.077 7.080 11.601 1.00 92.25 103 ILE A O 1
ATOM 786 N N . ALA A 1 104 ? 1.975 6.715 10.766 1.00 90.50 104 ALA A N 1
ATOM 787 C CA . ALA A 1 104 ? 2.381 5.860 11.884 1.00 90.50 104 ALA A CA 1
ATOM 788 C C . ALA A 1 104 ? 2.402 6.620 13.223 1.00 90.50 104 ALA A C 1
ATOM 790 O O . ALA A 1 104 ? 1.764 6.183 14.178 1.00 90.50 104 ALA A O 1
ATOM 791 N N . ARG A 1 105 ? 3.042 7.799 13.283 1.00 90.56 105 ARG A N 1
ATOM 792 C CA . ARG A 1 105 ? 3.047 8.612 14.518 1.00 90.56 105 ARG A CA 1
ATOM 793 C C . ARG A 1 105 ? 1.667 9.168 14.865 1.00 90.56 105 ARG A C 1
ATOM 795 O O . ARG A 1 105 ? 1.351 9.339 16.038 1.00 90.56 105 ARG A O 1
ATOM 802 N N . GLY A 1 106 ? 0.843 9.474 13.861 1.00 89.56 106 GLY A N 1
ATOM 803 C CA . GLY A 1 106 ? -0.543 9.887 14.074 1.00 89.56 106 GLY A CA 1
ATOM 804 C C . GLY A 1 106 ? -1.363 8.779 14.733 1.00 89.56 106 GLY A C 1
ATOM 805 O O . GLY A 1 106 ? -2.051 9.033 15.718 1.00 89.56 106 GLY A O 1
ATOM 806 N N . ALA A 1 107 ? -1.234 7.544 14.241 1.00 88.69 107 ALA A N 1
ATOM 807 C CA . ALA A 1 107 ? -1.901 6.377 14.811 1.00 88.69 107 ALA A CA 1
ATOM 808 C C . ALA A 1 107 ? -1.441 6.079 16.249 1.00 88.69 107 ALA A C 1
ATOM 810 O O . ALA A 1 107 ? -2.278 5.783 17.099 1.00 88.69 107 ALA A O 1
ATOM 811 N N . GLU A 1 108 ? -0.143 6.211 16.537 1.00 90.56 108 GLU A N 1
ATOM 812 C CA . GLU A 1 108 ? 0.420 6.023 17.882 1.00 90.56 108 GLU A CA 1
ATOM 813 C C . GLU A 1 108 ? -0.197 6.992 18.901 1.00 90.56 108 GLU A C 1
ATOM 815 O O . GLU A 1 108 ? -0.702 6.565 19.938 1.00 90.56 108 GLU A O 1
ATOM 820 N N . ARG A 1 109 ? -0.267 8.286 18.562 1.00 89.38 109 ARG A N 1
ATOM 821 C CA . ARG A 1 109 ? -0.881 9.307 19.428 1.00 89.38 109 ARG A CA 1
ATOM 822 C C . ARG A 1 109 ? -2.370 9.060 19.675 1.00 89.38 109 ARG A C 1
ATOM 824 O O . ARG A 1 109 ? -2.855 9.280 20.780 1.00 89.38 109 ARG A O 1
ATOM 831 N N . VAL A 1 110 ? -3.111 8.606 18.662 1.00 86.75 110 VAL A N 1
ATOM 832 C CA . VAL A 1 110 ? -4.537 8.263 18.819 1.00 86.75 110 VAL A CA 1
ATOM 833 C C . VAL A 1 110 ? -4.708 7.053 19.742 1.00 86.75 110 VAL A C 1
ATOM 835 O O . VAL A 1 110 ? -5.603 7.054 20.588 1.00 86.75 110 VAL A O 1
ATOM 838 N N . ALA A 1 111 ? -3.842 6.044 19.618 1.00 84.31 111 ALA A N 1
ATOM 839 C CA . ALA A 1 111 ? -3.863 4.864 20.478 1.00 84.31 111 ALA A CA 1
ATOM 840 C C . ALA A 1 111 ? -3.526 5.201 21.941 1.00 84.31 111 ALA A C 1
ATOM 842 O O . ALA A 1 111 ? -4.204 4.713 22.843 1.00 84.31 111 ALA A O 1
ATOM 843 N N . GLU A 1 112 ? -2.540 6.070 22.178 1.00 87.44 112 GLU A N 1
ATOM 844 C CA . GLU A 1 112 ? -2.167 6.550 23.517 1.00 87.44 112 GLU A CA 1
ATOM 845 C C . GLU A 1 112 ? -3.346 7.238 24.218 1.00 87.44 112 GLU A C 1
ATOM 847 O O . GLU A 1 112 ? -3.690 6.912 25.355 1.00 87.44 112 GLU A O 1
ATOM 852 N N . VAL A 1 113 ? -4.018 8.151 23.514 1.00 87.81 113 VAL A N 1
ATOM 853 C CA . VAL A 1 113 ? -5.170 8.879 24.056 1.00 87.81 113 VAL A CA 1
ATOM 854 C C . VAL A 1 113 ? -6.351 7.938 24.316 1.00 87.81 113 VAL A C 1
ATOM 856 O O . VAL A 1 113 ? -6.989 8.032 25.363 1.00 87.81 113 VAL A O 1
ATOM 859 N N . GLY A 1 114 ? -6.619 6.986 23.415 1.00 83.06 114 GLY A N 1
ATOM 860 C CA . GLY A 1 114 ? -7.660 5.974 23.618 1.00 83.06 114 GLY A CA 1
ATOM 861 C C . GLY A 1 114 ? -7.388 5.064 24.822 1.00 83.06 114 GLY A C 1
ATOM 862 O O . GLY A 1 114 ? -8.302 4.771 25.596 1.00 83.06 114 GLY A O 1
ATOM 863 N N . ALA A 1 115 ? -6.130 4.661 25.022 1.00 83.75 115 ALA A N 1
ATOM 864 C CA . ALA A 1 115 ? -5.717 3.875 26.180 1.00 83.75 115 ALA A CA 1
ATOM 865 C C . ALA A 1 115 ? -5.871 4.673 27.480 1.00 83.75 115 ALA A C 1
ATOM 867 O O . ALA A 1 115 ? -6.404 4.149 28.456 1.00 83.75 115 ALA A O 1
ATOM 868 N N . ARG A 1 116 ? -5.486 5.956 27.472 1.00 86.25 116 ARG A N 1
ATOM 869 C CA . ARG A 1 116 ? -5.649 6.842 28.626 1.00 86.25 116 ARG A CA 1
ATOM 870 C C . ARG A 1 116 ? -7.117 7.044 28.994 1.00 86.25 116 ARG A C 1
ATOM 872 O O . ARG A 1 116 ? -7.454 6.891 30.156 1.00 86.25 116 ARG A O 1
ATOM 879 N N . PHE A 1 117 ? -8.004 7.270 28.024 1.00 81.69 117 PHE A N 1
ATOM 880 C CA . PHE A 1 117 ? -9.445 7.361 28.295 1.00 81.69 117 PHE A CA 1
ATOM 881 C C . PHE A 1 117 ? -10.061 6.049 28.781 1.00 81.69 117 PHE A C 1
ATOM 883 O O . PHE A 1 117 ? -11.010 6.071 29.556 1.00 81.69 117 PHE A O 1
ATOM 890 N N . THR A 1 118 ? -9.527 4.909 28.344 1.00 81.88 118 THR A N 1
ATOM 891 C CA . THR A 1 118 ? -9.964 3.601 28.847 1.00 81.88 118 THR A CA 1
ATOM 892 C C . THR A 1 118 ? -9.497 3.378 30.290 1.00 81.88 118 THR A C 1
ATOM 894 O O . THR A 1 118 ? -10.248 2.819 31.083 1.00 81.88 118 THR A O 1
ATOM 897 N N . LEU A 1 119 ? -8.288 3.831 30.642 1.00 80.75 119 LEU A N 1
ATOM 898 C CA . LEU A 1 119 ? -7.727 3.741 31.994 1.00 80.75 119 LEU A CA 1
ATOM 899 C C . LEU A 1 119 ? -8.398 4.725 32.967 1.00 80.75 119 LEU A C 1
ATOM 901 O O . LEU A 1 119 ? -8.757 4.329 34.069 1.00 80.75 119 LEU A O 1
ATOM 905 N N . ASP A 1 120 ? -8.634 5.968 32.539 1.00 80.44 120 ASP A N 1
ATOM 906 C CA . ASP A 1 120 ? -9.332 7.003 33.318 1.00 80.44 120 ASP A CA 1
ATOM 907 C C . ASP A 1 120 ? -10.819 6.653 33.564 1.00 80.44 120 ASP A C 1
ATOM 909 O O . ASP A 1 120 ? -11.469 7.258 34.412 1.00 80.44 120 ASP A O 1
ATOM 913 N N . ALA A 1 121 ? -11.370 5.681 32.826 1.00 76.50 121 ALA A N 1
ATOM 914 C CA . ALA A 1 121 ? -12.730 5.168 32.994 1.00 76.50 121 ALA A CA 1
ATOM 915 C C . ALA A 1 121 ? -12.824 3.930 33.913 1.00 76.50 121 ALA A C 1
ATOM 917 O O . ALA A 1 121 ? -13.927 3.411 34.107 1.00 76.50 121 ALA A O 1
ATOM 918 N N . MET A 1 122 ? -11.705 3.431 34.454 1.00 77.75 122 MET A N 1
ATOM 919 C CA . MET A 1 122 ? -11.715 2.334 35.430 1.00 77.75 122 MET A CA 1
ATOM 920 C C . MET A 1 122 ? -12.068 2.869 36.837 1.00 77.75 122 MET A C 1
ATOM 922 O O . MET A 1 122 ? -11.555 3.922 37.211 1.00 77.75 122 MET A O 1
ATOM 926 N N . PRO A 1 123 ? -12.963 2.193 37.587 1.00 71.75 123 PRO A N 1
ATOM 927 C CA . PRO A 1 123 ? -13.443 2.635 38.903 1.00 71.75 123 PRO A CA 1
ATOM 928 C C . PRO A 1 123 ? -12.391 2.559 40.016 1.00 71.75 123 PRO A C 1
ATOM 930 O O . PRO A 1 123 ? -11.487 1.695 39.933 1.00 71.75 123 PRO A O 1
#

Secondary structure (DSSP, 8-state):
--SS---HHHHHHHHHHHHHHHHHHHHHHHH----TTTTTHHHHHHHHHHHHHHHHHHHHHHHHHHS---HHHHHHHHHHHTT-HHHHHHHHHHHHHIIIIIIIHHHHHHHHHHHHHHHTT--

pLDDT: mean 84.15, std 10.87, range [43.44, 96.5]